Protein AF-A0A7C3PV71-F1 (afdb_monomer)

Solvent-accessible surface area (backbone atoms only — not comparable to full-atom values): 4513 Å² total; per-residue (Å²): 91,78,57,45,73,51,86,95,46,58,75,30,64,57,41,40,72,32,59,58,13,29,37,82,60,64,40,55,41,22,30,23,30,36,41,76,71,42,42,79,80,52,33,33,36,92,83,72,43,78,48,66,63,49,99,85,23,43,23,60,40,90,83,83,63,48,38,35,37,53,54,99,92,40,64,45,79,55,130

Foldseek 3Di:
DCEAEDPPEAEEACEAEDHPEYDPHHHAHQFDWYDVPIDTPAGADNVGHGFDADPQQWTADPPPRWIWGADPNHIDTDD

Sequence (79 aa):
ANATIVCGHDIGEYAFIGAGAVVTKTVPAYALVVGNPARQAGWMSEYGHRLNFDAQGLAVCPESKEKYKLENGKVTKAI

Mean predicted aligned error: 2.7 Å

Nearest PDB structures (foldseek):
  3mqg-assembly1_B  TM=9.330E-01  e=1.180E-08  Bordetella petrii DSM 12804
  7ojp-assembly7_U  TM=9.607E-01  e=9.564E-03  Pseudomonas paraeruginosa PA7
  3srt-assembly2_B  TM=9.134E-01  e=5.751E-03  Clostridioides difficile 630
  7ojq-assembly1_B  TM=9.598E-01  e=1.157E-02  Pseudomonas paraeruginosa PA7
  3hsq-assembly1_A  TM=9.646E-01  e=2.051E-02  Leptospira interrogans

Radius of gyration: 12.61 Å; Cα contacts (8 Å, |Δi|>4): 184; chains: 1; bounding box: 28×25×36 Å

Secondary structure (DSSP, 8-state):
---EE-SS--B-TT-EE-TT-EE-S-B-TTEEEETTTTEEEEEE-TTSPEE---TTSEEE-TTT--EEEEETTEEEEE-

pLDDT: mean 96.0, std 3.98, range [68.31, 98.62]

Structure (mmCIF, N/CA/C/O backbone):
data_AF-A0A7C3PV71-F1
#
_entry.id   AF-A0A7C3PV71-F1
#
loop_
_atom_site.group_PDB
_atom_site.id
_atom_site.type_symbol
_atom_site.label_atom_id
_atom_site.label_alt_id
_atom_site.label_comp_id
_atom_site.label_asym_id
_atom_site.label_entity_id
_atom_site.label_seq_id
_atom_site.pdbx_PDB_ins_code
_atom_site.Cartn_x
_atom_site.Cartn_y
_atom_site.Cartn_z
_atom_site.occupancy
_atom_site.B_iso_or_equiv
_atom_site.auth_seq_id
_atom_site.auth_comp_id
_atom_site.auth_asym_id
_atom_site.auth_atom_id
_atom_site.pdbx_PDB_model_num
ATOM 1 N N . ALA A 1 1 ? 5.596 6.350 -8.958 1.00 93.06 1 ALA A N 1
ATOM 2 C CA . ALA A 1 1 ? 5.903 6.777 -10.344 1.00 93.06 1 ALA A CA 1
ATOM 3 C C . ALA A 1 1 ? 6.754 5.719 -11.043 1.00 93.06 1 ALA A C 1
ATOM 5 O O . ALA A 1 1 ? 7.570 5.096 -10.372 1.00 93.06 1 ALA A O 1
ATOM 6 N N . ASN A 1 2 ? 6.561 5.506 -12.351 1.00 97.25 2 ASN A N 1
ATOM 7 C CA . ASN A 1 2 ? 7.276 4.492 -13.145 1.00 97.25 2 ASN A CA 1
ATOM 8 C C . ASN A 1 2 ? 7.171 3.055 -12.583 1.00 97.25 2 ASN A C 1
ATOM 10 O O . ASN A 1 2 ? 8.158 2.329 -12.521 1.00 97.25 2 ASN A O 1
ATOM 14 N N . ALA A 1 3 ? 5.991 2.671 -12.089 1.00 97.81 3 ALA A N 1
ATOM 15 C CA . ALA A 1 3 ? 5.721 1.284 -11.721 1.00 97.81 3 ALA A CA 1
ATOM 16 C C . ALA A 1 3 ? 5.250 0.509 -12.958 1.00 97.81 3 ALA A C 1
ATOM 18 O O . ALA A 1 3 ? 4.568 1.068 -13.814 1.00 97.81 3 ALA A O 1
ATOM 19 N N . THR A 1 4 ? 5.595 -0.772 -13.034 1.00 98.38 4 THR A N 1
ATOM 20 C CA . THR A 1 4 ? 5.132 -1.687 -14.083 1.00 98.38 4 THR A CA 1
ATOM 21 C C . THR A 1 4 ? 4.256 -2.757 -13.453 1.00 98.38 4 THR A C 1
ATOM 23 O O . THR A 1 4 ? 4.639 -3.350 -12.447 1.00 98.38 4 THR A O 1
ATOM 26 N N . ILE A 1 5 ? 3.090 -3.017 -14.037 1.00 98.25 5 ILE A N 1
ATOM 27 C CA . ILE A 1 5 ? 2.168 -4.057 -13.576 1.00 98.25 5 ILE A CA 1
ATOM 28 C C . ILE A 1 5 ? 2.076 -5.114 -14.671 1.00 98.25 5 ILE A C 1
ATOM 30 O O . ILE A 1 5 ? 1.628 -4.822 -15.778 1.00 98.25 5 ILE A O 1
ATOM 34 N N . VAL A 1 6 ? 2.524 -6.334 -14.368 1.00 98.25 6 VAL A N 1
ATOM 35 C CA . VAL A 1 6 ? 2.299 -7.489 -15.243 1.00 98.25 6 VAL A CA 1
ATOM 36 C C . VAL A 1 6 ? 0.801 -7.798 -15.250 1.00 98.25 6 VAL A C 1
ATOM 38 O O . VAL A 1 6 ? 0.159 -7.793 -14.200 1.00 98.25 6 VAL A O 1
ATOM 41 N N . CYS A 1 7 ? 0.233 -8.022 -16.437 1.00 97.06 7 CYS A N 1
ATOM 42 C CA . CYS A 1 7 ? -1.198 -8.260 -16.603 1.00 97.06 7 CYS A CA 1
ATOM 43 C C . CYS A 1 7 ? -1.673 -9.536 -15.880 1.00 97.06 7 CYS A C 1
ATOM 45 O O . CYS A 1 7 ? -0.904 -10.469 -15.666 1.00 97.06 7 CYS A O 1
ATOM 47 N N . GLY A 1 8 ? -2.964 -9.578 -15.525 1.00 97.38 8 GLY A N 1
ATOM 48 C CA . GLY A 1 8 ? -3.580 -10.726 -14.842 1.00 97.38 8 GLY A CA 1
ATOM 49 C C . GLY A 1 8 ? -3.509 -10.687 -13.310 1.00 97.38 8 GLY A C 1
ATOM 50 O O . GLY A 1 8 ? -3.722 -11.711 -12.663 1.00 97.38 8 GLY A O 1
ATOM 51 N N . HIS A 1 9 ? -3.200 -9.529 -12.722 1.00 97.19 9 HIS A N 1
ATOM 52 C CA . HIS A 1 9 ? -3.133 -9.332 -11.275 1.00 97.19 9 HIS A CA 1
ATOM 53 C C . HIS A 1 9 ? -4.008 -8.161 -10.840 1.00 97.19 9 HIS A C 1
ATOM 55 O O . HIS A 1 9 ? -3.876 -7.060 -11.375 1.00 97.19 9 HIS A O 1
ATOM 61 N N . ASP A 1 10 ? -4.852 -8.392 -9.837 1.00 97.88 10 ASP A N 1
ATOM 62 C CA . ASP A 1 10 ? -5.692 -7.339 -9.274 1.00 97.88 10 ASP A CA 1
ATOM 63 C C . ASP A 1 10 ? -4.880 -6.436 -8.341 1.00 97.88 10 ASP A C 1
ATOM 65 O O . ASP A 1 10 ? -3.966 -6.884 -7.638 1.00 97.88 10 ASP A O 1
ATOM 69 N N . ILE A 1 11 ? -5.244 -5.156 -8.315 1.00 98.19 11 ILE A N 1
ATOM 70 C CA . ILE A 1 11 ? -4.729 -4.179 -7.359 1.00 98.19 11 ILE A CA 1
ATOM 71 C C . ILE A 1 11 ? -5.883 -3.793 -6.442 1.00 98.19 11 ILE A C 1
ATOM 73 O O . ILE A 1 11 ? -6.873 -3.222 -6.891 1.00 98.19 11 ILE A O 1
ATOM 77 N N . GLY A 1 12 ? -5.765 -4.145 -5.165 1.00 97.81 12 GLY A N 1
ATOM 78 C CA . GLY A 1 12 ? -6.779 -3.853 -4.165 1.00 97.81 12 GLY A CA 1
ATOM 79 C C . GLY A 1 12 ? -6.910 -2.360 -3.871 1.00 97.81 12 GLY A C 1
ATOM 80 O O . GLY A 1 12 ? -6.001 -1.564 -4.118 1.00 97.81 12 GLY A O 1
ATOM 81 N N . GLU A 1 13 ? -8.053 -1.991 -3.302 1.00 97.75 13 GLU A N 1
ATOM 82 C CA . GLU A 1 13 ? -8.374 -0.610 -2.944 1.00 97.75 13 GLU A CA 1
ATOM 83 C C . GLU A 1 13 ? -7.311 -0.012 -2.021 1.00 97.75 13 GLU A C 1
ATOM 85 O O . GLU A 1 13 ? -6.818 -0.673 -1.106 1.00 97.75 13 GLU A O 1
ATOM 90 N N . TYR A 1 14 ? -6.932 1.240 -2.282 1.00 97.38 14 TYR A N 1
ATOM 91 C CA . TYR A 1 14 ? -5.925 1.972 -1.504 1.00 97.38 14 TYR A CA 1
ATOM 92 C C . TYR A 1 14 ? -4.545 1.291 -1.407 1.00 97.38 14 TYR A C 1
ATOM 94 O O . TYR A 1 14 ? -3.720 1.676 -0.577 1.00 97.38 14 TYR A O 1
ATOM 102 N N . ALA A 1 15 ? -4.254 0.293 -2.249 1.00 98.00 15 ALA A N 1
ATOM 103 C CA . ALA A 1 15 ? -2.913 -0.264 -2.352 1.00 98.00 15 ALA A CA 1
ATOM 104 C C . ALA A 1 15 ? -1.917 0.811 -2.810 1.00 98.00 15 ALA A C 1
ATOM 106 O O . ALA A 1 15 ? -2.189 1.617 -3.701 1.00 98.00 15 ALA A O 1
ATOM 107 N N . PHE A 1 16 ? -0.726 0.794 -2.220 1.00 98.31 16 PHE A N 1
ATOM 108 C CA . PHE A 1 16 ? 0.320 1.765 -2.492 1.00 98.31 16 PHE A CA 1
ATOM 109 C C . PHE A 1 16 ? 1.488 1.089 -3.213 1.00 98.31 16 PHE A C 1
ATOM 111 O O . PHE A 1 16 ? 2.268 0.338 -2.621 1.00 98.31 16 PHE A O 1
ATOM 118 N N . ILE A 1 17 ? 1.621 1.365 -4.512 1.00 98.44 17 ILE A N 1
ATOM 119 C CA . ILE A 1 17 ? 2.709 0.839 -5.342 1.00 98.44 17 ILE A CA 1
ATOM 120 C C . ILE A 1 17 ? 3.876 1.831 -5.334 1.00 98.44 17 ILE A C 1
ATOM 122 O O . ILE A 1 17 ? 3.775 2.947 -5.850 1.00 98.44 17 ILE A O 1
ATOM 126 N N . GLY A 1 18 ? 5.002 1.417 -4.755 1.00 98.19 18 GLY A N 1
ATOM 127 C CA . GLY A 1 18 ? 6.223 2.211 -4.714 1.00 98.19 18 GLY A CA 1
ATOM 128 C C . GLY A 1 18 ? 6.741 2.581 -6.104 1.00 98.19 18 GLY A C 1
ATOM 129 O O . GLY A 1 18 ? 6.495 1.899 -7.101 1.00 98.19 18 GLY A O 1
ATOM 130 N N . ALA A 1 19 ? 7.491 3.679 -6.180 1.00 98.25 19 ALA A N 1
ATOM 131 C CA . ALA A 1 19 ? 8.119 4.085 -7.430 1.00 98.25 19 ALA A CA 1
ATOM 132 C C . ALA A 1 19 ? 9.095 3.012 -7.945 1.00 98.25 19 ALA A C 1
ATOM 134 O O . ALA A 1 19 ? 9.815 2.399 -7.158 1.00 98.25 19 ALA A O 1
ATOM 135 N N . GLY A 1 20 ? 9.100 2.772 -9.260 1.00 97.75 20 GLY A N 1
ATOM 136 C CA . GLY A 1 20 ? 9.959 1.759 -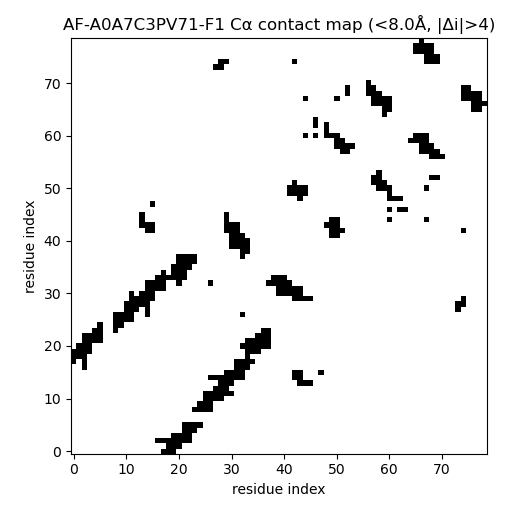9.884 1.00 97.75 20 GLY A CA 1
ATOM 137 C C . GLY A 1 20 ? 9.580 0.302 -9.588 1.00 97.75 20 GLY A C 1
ATOM 138 O O . GLY A 1 20 ? 10.326 -0.598 -9.971 1.00 97.75 20 GLY A O 1
ATOM 139 N N . ALA A 1 21 ? 8.469 0.038 -8.889 1.00 98.62 21 ALA A N 1
ATOM 140 C CA . ALA A 1 21 ? 8.089 -1.327 -8.546 1.00 98.62 21 ALA A CA 1
ATOM 141 C C . ALA A 1 21 ? 7.598 -2.117 -9.772 1.00 98.62 21 ALA A C 1
ATOM 143 O O . ALA A 1 21 ? 6.909 -1.567 -10.632 1.00 98.62 21 ALA A O 1
ATOM 144 N N . VAL A 1 22 ? 7.905 -3.417 -9.821 1.00 98.56 22 VAL A N 1
ATOM 145 C CA . VAL A 1 22 ? 7.415 -4.337 -10.865 1.00 98.56 22 VAL A CA 1
ATOM 146 C C . VAL A 1 22 ? 6.487 -5.371 -10.239 1.00 98.56 22 VAL A C 1
ATOM 148 O O . VAL A 1 22 ? 6.926 -6.340 -9.613 1.00 98.56 22 VAL A O 1
ATOM 151 N N . VAL A 1 23 ? 5.185 -5.145 -10.374 1.00 98.56 23 VAL A N 1
ATOM 152 C CA . VAL A 1 23 ? 4.134 -5.981 -9.795 1.00 98.56 23 VAL A CA 1
ATOM 153 C C . VAL A 1 23 ? 3.945 -7.231 -10.648 1.00 98.56 23 VAL A C 1
ATOM 155 O O . VAL A 1 23 ? 3.654 -7.148 -11.836 1.00 98.56 23 VAL A O 1
ATOM 158 N N . THR A 1 24 ? 4.120 -8.390 -10.017 1.00 98.31 24 THR A N 1
ATOM 159 C CA . THR A 1 24 ? 4.068 -9.731 -10.639 1.00 98.31 24 THR A CA 1
ATOM 160 C C . THR A 1 24 ? 3.071 -10.662 -9.941 1.00 98.31 24 THR A C 1
ATOM 162 O O . THR A 1 24 ? 3.099 -11.870 -10.160 1.00 98.31 24 THR A O 1
ATOM 165 N N . LYS A 1 25 ? 2.257 -10.123 -9.020 1.00 97.88 25 LYS A N 1
ATOM 166 C CA . LYS A 1 25 ? 1.243 -10.837 -8.230 1.00 97.88 25 LYS A CA 1
ATOM 167 C C . LYS A 1 25 ? 0.133 -9.870 -7.824 1.00 97.88 25 LYS A C 1
ATOM 169 O O . LYS A 1 25 ? 0.392 -8.672 -7.724 1.00 97.88 25 LYS A O 1
ATOM 174 N N . THR A 1 26 ? -1.052 -10.401 -7.524 1.00 98.31 26 THR A N 1
ATOM 175 C CA . THR A 1 2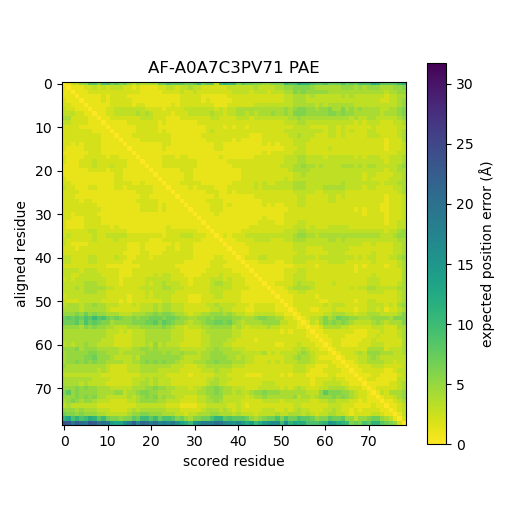6 ? -2.165 -9.639 -6.936 1.00 98.31 26 THR A CA 1
ATOM 176 C C . THR A 1 26 ? -1.719 -8.901 -5.674 1.00 98.31 26 THR A C 1
ATOM 178 O O . THR A 1 26 ? -1.044 -9.477 -4.816 1.00 98.31 26 THR A O 1
ATOM 181 N N . VAL A 1 27 ? -2.101 -7.628 -5.565 1.00 98.25 27 VAL A N 1
ATOM 182 C CA . VAL A 1 27 ? -1.770 -6.750 -4.438 1.00 98.25 27 VAL A CA 1
ATOM 183 C C . VAL A 1 27 ? -3.020 -6.566 -3.572 1.00 98.25 27 VAL A C 1
ATOM 185 O O . VAL A 1 27 ? -4.022 -6.070 -4.082 1.00 98.25 27 VAL A O 1
ATOM 188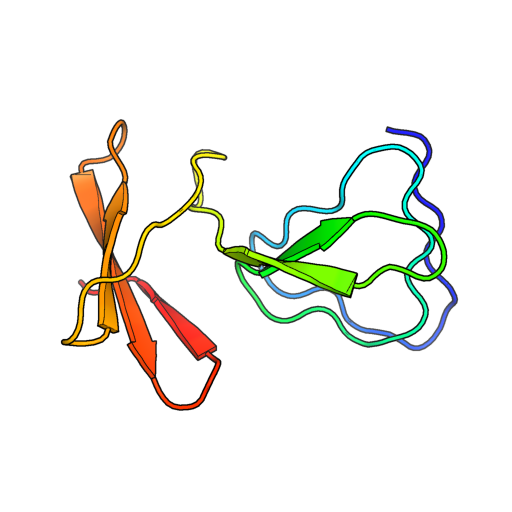 N N . PRO A 1 28 ? -3.005 -6.950 -2.282 1.00 98.06 28 PRO A N 1
ATOM 189 C CA . PRO A 1 28 ? -4.151 -6.761 -1.393 1.00 98.06 28 PRO A CA 1
ATOM 190 C C . PRO A 1 28 ? -4.509 -5.284 -1.188 1.00 98.06 28 PRO A C 1
ATOM 192 O O . PRO A 1 28 ? -3.654 -4.406 -1.314 1.00 98.06 28 PRO A O 1
ATOM 195 N N . ALA A 1 29 ? -5.760 -5.021 -0.801 1.00 98.06 29 ALA A N 1
ATOM 196 C CA . ALA A 1 29 ? -6.192 -3.685 -0.396 1.00 98.06 29 ALA A CA 1
ATOM 197 C C . ALA A 1 29 ? -5.298 -3.142 0.726 1.00 98.06 29 ALA A C 1
ATOM 199 O O . ALA A 1 29 ? -4.867 -3.905 1.592 1.00 98.06 29 ALA A O 1
ATOM 200 N N . TYR A 1 30 ? -5.004 -1.843 0.695 1.00 98.00 30 TYR A N 1
ATOM 201 C CA . TYR A 1 30 ? -4.117 -1.144 1.628 1.00 98.00 30 TYR A CA 1
ATOM 202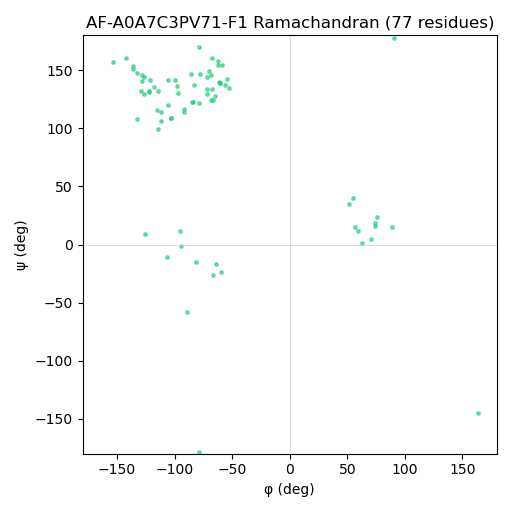 C C . TYR A 1 30 ? -2.653 -1.617 1.626 1.00 98.00 30 TYR A C 1
ATOM 204 O O . TYR A 1 30 ? -1.854 -1.112 2.412 1.00 98.00 30 TYR A O 1
ATOM 212 N N . ALA A 1 31 ? -2.245 -2.588 0.803 1.00 98.25 31 ALA A N 1
ATOM 213 C CA . ALA A 1 31 ? -0.877 -3.098 0.842 1.00 98.25 31 ALA A CA 1
ATOM 214 C C . ALA A 1 31 ? 0.120 -2.078 0.276 1.00 98.25 31 ALA A C 1
ATOM 216 O O . ALA A 1 31 ? -0.067 -1.543 -0.814 1.00 98.25 31 ALA A O 1
ATOM 217 N N . LEU A 1 32 ? 1.229 -1.866 0.987 1.00 98.31 32 LEU A N 1
ATOM 218 C CA . LEU A 1 32 ? 2.391 -1.138 0.483 1.00 98.31 32 LEU A CA 1
ATOM 219 C C . LEU A 1 32 ? 3.364 -2.139 -0.142 1.00 98.31 32 LEU A C 1
ATOM 221 O O . LEU A 1 32 ? 3.921 -2.978 0.572 1.00 98.31 32 LEU A O 1
ATOM 225 N N . VAL A 1 33 ? 3.609 -2.037 -1.450 1.00 98.50 33 VAL A N 1
ATOM 226 C CA . VAL A 1 33 ? 4.556 -2.906 -2.171 1.00 98.50 33 VAL A CA 1
ATOM 227 C C . VAL A 1 33 ? 5.655 -2.095 -2.852 1.00 98.50 33 VAL A C 1
ATOM 229 O O . VAL A 1 33 ? 5.405 -1.018 -3.388 1.00 98.50 33 VAL A O 1
ATOM 232 N N . VAL A 1 34 ? 6.885 -2.610 -2.844 1.00 98.44 34 VAL A N 1
ATOM 233 C CA . VAL A 1 34 ? 8.066 -1.944 -3.425 1.00 98.44 34 VAL A CA 1
ATOM 234 C C . VAL A 1 34 ? 9.004 -2.953 -4.095 1.00 98.44 34 VAL A C 1
ATOM 236 O O . VAL A 1 34 ? 8.971 -4.141 -3.775 1.00 98.44 34 VAL A O 1
ATOM 239 N N . GLY A 1 35 ? 9.871 -2.472 -4.991 1.00 98.00 35 GLY A N 1
ATOM 240 C CA . GLY A 1 35 ? 10.959 -3.254 -5.589 1.00 98.00 35 GLY A CA 1
ATOM 241 C C . GLY A 1 35 ? 10.609 -3.990 -6.887 1.00 98.00 35 GLY A C 1
ATOM 242 O O . GLY A 1 35 ? 9.479 -3.955 -7.374 1.00 98.00 35 GLY A O 1
ATOM 243 N N . ASN A 1 36 ? 11.610 -4.660 -7.455 1.00 97.88 36 ASN A N 1
ATOM 244 C CA . ASN A 1 36 ? 11.510 -5.438 -8.687 1.00 97.88 36 ASN A CA 1
ATOM 245 C C . ASN A 1 36 ? 12.171 -6.821 -8.485 1.00 97.88 36 ASN A C 1
ATOM 247 O O . ASN A 1 36 ? 13.397 -6.878 -8.398 1.00 97.88 36 ASN A O 1
ATOM 251 N N . PRO A 1 37 ? 11.400 -7.923 -8.397 1.00 97.31 37 PRO A N 1
ATOM 252 C CA . PRO A 1 37 ? 9.936 -7.969 -8.387 1.00 97.31 37 PRO A CA 1
ATOM 253 C C . PRO A 1 37 ? 9.349 -7.408 -7.081 1.00 97.31 37 PRO A C 1
ATOM 255 O O . PRO A 1 37 ? 9.945 -7.548 -6.013 1.00 97.31 37 PRO A O 1
ATOM 258 N N . ALA A 1 38 ? 8.156 -6.815 -7.153 1.00 98.38 38 ALA A N 1
ATOM 259 C CA . ALA A 1 38 ? 7.516 -6.156 -6.020 1.00 98.38 38 ALA A CA 1
ATOM 260 C C . ALA A 1 38 ? 7.265 -7.128 -4.855 1.00 98.38 38 ALA A C 1
ATOM 262 O O . ALA A 1 38 ? 6.864 -8.284 -5.048 1.00 98.38 38 ALA A O 1
ATOM 263 N N . ARG A 1 39 ? 7.512 -6.657 -3.632 1.00 98.12 39 ARG A N 1
ATOM 264 C CA . ARG A 1 39 ? 7.252 -7.369 -2.374 1.00 98.12 39 ARG A CA 1
ATOM 265 C C . ARG A 1 39 ? 6.532 -6.447 -1.404 1.00 98.12 39 ARG A C 1
ATOM 267 O O . ARG A 1 39 ? 6.753 -5.237 -1.418 1.00 98.12 39 ARG A O 1
ATOM 274 N N . GLN A 1 40 ? 5.674 -7.025 -0.570 1.00 97.75 40 GLN A N 1
ATOM 275 C CA . GLN A 1 40 ? 4.973 -6.267 0.455 1.00 97.75 40 GLN A CA 1
ATOM 276 C C . GLN A 1 40 ? 5.956 -5.791 1.527 1.00 97.75 40 GLN A C 1
ATOM 278 O O . GLN A 1 40 ? 6.675 -6.590 2.119 1.00 97.75 40 GLN A O 1
ATOM 283 N N . ALA A 1 41 ? 5.972 -4.481 1.760 1.00 97.25 41 ALA A N 1
ATOM 284 C CA . ALA A 1 41 ? 6.763 -3.817 2.791 1.00 97.25 41 ALA A CA 1
ATOM 285 C C . ALA A 1 41 ? 5.899 -3.328 3.967 1.00 97.25 41 ALA A C 1
ATOM 287 O O . ALA A 1 41 ? 6.428 -2.922 5.002 1.00 97.25 41 ALA A O 1
ATOM 288 N N . GLY A 1 42 ? 4.572 -3.347 3.832 1.00 97.12 42 GLY A N 1
ATOM 289 C CA . GLY A 1 42 ? 3.656 -3.012 4.915 1.00 97.12 42 GLY A CA 1
ATOM 290 C C . GLY A 1 42 ? 2.253 -2.712 4.414 1.00 97.12 42 GLY A C 1
ATOM 291 O O . GLY A 1 42 ? 1.791 -3.304 3.435 1.00 97.12 42 GLY A O 1
ATOM 292 N N . TRP A 1 43 ? 1.613 -1.764 5.091 1.00 97.88 43 TRP A N 1
ATOM 293 C CA . TRP A 1 43 ? 0.249 -1.327 4.833 1.00 97.88 43 TRP A CA 1
ATOM 294 C C . TRP A 1 43 ? 0.165 0.199 4.866 1.00 97.88 43 TRP A C 1
ATOM 296 O O . TRP A 1 43 ? 0.963 0.853 5.543 1.00 97.88 43 TRP A O 1
ATOM 306 N N . MET A 1 44 ? -0.799 0.752 4.146 1.00 97.69 44 MET A N 1
ATOM 307 C CA . MET A 1 44 ? -1.013 2.180 3.962 1.00 97.69 44 MET A CA 1
ATOM 308 C C . MET A 1 44 ? -2.463 2.533 4.290 1.00 97.69 44 MET A C 1
ATOM 310 O O . MET A 1 44 ? -3.356 1.732 4.043 1.00 97.69 44 MET A O 1
ATOM 314 N N . SER A 1 45 ? -2.702 3.714 4.848 1.00 97.12 45 SER A N 1
ATOM 315 C CA . SER A 1 45 ? -4.046 4.264 5.020 1.00 97.12 45 SER A CA 1
ATOM 316 C C . SER A 1 45 ? -4.573 4.858 3.712 1.00 97.12 45 SER A C 1
ATOM 318 O O . SER A 1 45 ? -3.811 5.094 2.771 1.00 97.12 45 SER A O 1
ATOM 320 N N . GLU A 1 46 ? -5.862 5.201 3.687 1.00 96.44 46 GLU A N 1
ATOM 321 C CA . GLU A 1 46 ? -6.505 5.912 2.563 1.00 96.44 46 GLU A CA 1
ATOM 322 C C . GLU A 1 46 ? -5.857 7.280 2.286 1.00 96.44 46 GLU A C 1
ATOM 324 O O . GLU A 1 46 ? -5.881 7.776 1.164 1.00 96.44 46 GLU A O 1
ATOM 329 N N . TYR A 1 47 ? -5.206 7.847 3.304 1.00 95.75 47 TYR A N 1
ATOM 330 C CA . TYR A 1 47 ? -4.521 9.139 3.281 1.00 95.75 47 TYR A CA 1
ATOM 331 C C . TYR A 1 47 ? -3.014 9.012 2.990 1.00 95.75 47 TYR A C 1
ATOM 333 O O . TYR A 1 47 ? -2.252 9.950 3.199 1.00 95.75 47 TYR A O 1
ATOM 341 N N . GLY A 1 48 ? -2.538 7.839 2.557 1.00 95.06 48 GLY A N 1
ATOM 342 C CA . GLY A 1 48 ? -1.136 7.647 2.170 1.00 95.06 48 GLY A CA 1
ATOM 343 C C . GLY A 1 48 ? -0.145 7.590 3.339 1.00 95.06 48 GLY A C 1
ATOM 344 O O . GLY A 1 48 ? 1.057 7.747 3.129 1.00 95.06 48 GLY A O 1
ATOM 345 N N . HIS A 1 49 ? -0.620 7.343 4.562 1.00 96.38 49 HIS A N 1
ATOM 346 C CA . HIS A 1 49 ? 0.233 7.173 5.738 1.00 96.38 49 HIS A CA 1
ATOM 347 C C . HIS A 1 49 ? 0.459 5.693 6.044 1.00 96.38 49 HIS A C 1
ATOM 349 O O . HIS A 1 49 ? -0.480 4.898 6.034 1.00 96.38 49 HIS A O 1
ATOM 355 N N . ARG A 1 50 ? 1.699 5.310 6.366 1.00 96.44 50 ARG A N 1
ATOM 356 C CA . ARG A 1 50 ?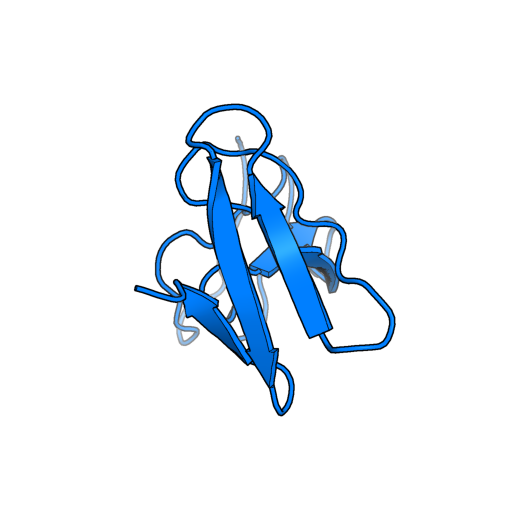 2.017 3.917 6.707 1.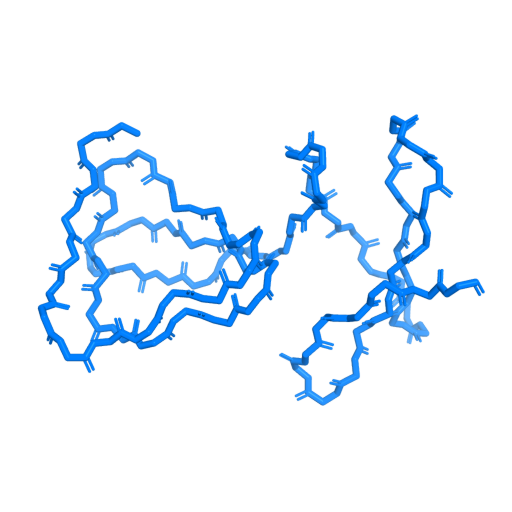00 96.44 50 ARG A CA 1
ATOM 357 C C . ARG A 1 50 ? 1.308 3.513 8.001 1.00 96.44 50 ARG A C 1
ATOM 359 O O . ARG A 1 50 ? 1.444 4.190 9.018 1.00 96.44 50 ARG A O 1
ATOM 366 N N . LEU A 1 51 ? 0.584 2.399 7.959 1.00 96.19 51 LEU A N 1
ATOM 367 C CA . LEU A 1 51 ? -0.101 1.832 9.117 1.00 96.19 51 LEU A CA 1
ATOM 368 C C . LEU A 1 51 ? 0.864 0.947 9.909 1.00 96.19 51 LEU A C 1
ATOM 370 O O . LEU A 1 51 ? 1.419 -0.018 9.378 1.00 96.19 51 LEU A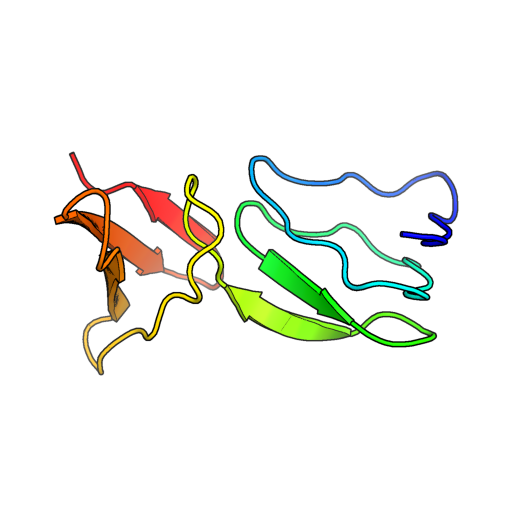 O 1
ATOM 374 N N . ASN A 1 52 ? 1.036 1.275 11.188 1.00 95.56 52 ASN A N 1
ATOM 375 C CA . ASN A 1 52 ? 1.777 0.462 12.146 1.00 95.56 52 ASN A CA 1
ATOM 376 C C . ASN A 1 52 ? 0.763 -0.260 13.033 1.00 95.56 52 ASN A C 1
ATOM 378 O O . ASN A 1 52 ? 0.084 0.384 13.830 1.00 95.56 52 ASN A O 1
ATOM 382 N N . PHE A 1 53 ? 0.645 -1.574 12.852 1.00 94.56 53 PHE A N 1
ATOM 383 C CA . PHE A 1 53 ? -0.263 -2.405 13.636 1.00 94.56 53 PHE A CA 1
ATOM 384 C C . PHE A 1 53 ? 0.370 -2.797 14.972 1.00 94.56 53 PHE A C 1
ATOM 386 O O . PHE A 1 53 ? 1.549 -3.154 15.020 1.00 94.56 53 PHE A O 1
ATOM 393 N N . ASP A 1 54 ? -0.418 -2.730 16.040 1.00 93.75 54 ASP A N 1
ATOM 394 C CA . ASP A 1 54 ? -0.052 -3.229 17.365 1.00 93.75 54 ASP A CA 1
ATOM 395 C C . ASP A 1 54 ? -0.193 -4.763 17.472 1.00 93.75 54 ASP A C 1
ATOM 397 O O . ASP A 1 54 ? -0.537 -5.457 16.511 1.00 93.75 54 ASP A O 1
ATOM 401 N N . ALA A 1 55 ? 0.083 -5.315 18.659 1.00 91.44 55 ALA A N 1
ATOM 402 C CA . ALA A 1 55 ? -0.027 -6.753 18.922 1.00 91.44 55 ALA A CA 1
ATOM 403 C C . ALA A 1 55 ? -1.470 -7.287 18.805 1.00 91.44 55 ALA A C 1
ATOM 405 O O . ALA A 1 55 ? -1.673 -8.494 18.696 1.00 91.44 55 ALA A O 1
ATOM 406 N N . GLN A 1 56 ? -2.465 -6.399 18.829 1.00 89.56 56 GLN A N 1
ATOM 407 C CA . GLN A 1 56 ? -3.886 -6.693 18.683 1.00 89.56 56 GLN A CA 1
ATOM 408 C C . GLN A 1 56 ? -4.354 -6.538 17.226 1.00 89.56 56 GLN A C 1
ATOM 410 O O . GLN A 1 56 ? -5.522 -6.789 16.927 1.00 89.56 56 GLN A O 1
ATOM 415 N N . GLY A 1 57 ? -3.455 -6.153 16.313 1.00 93.56 57 GLY A N 1
ATOM 416 C CA . GLY A 1 57 ? -3.759 -5.948 14.905 1.00 93.56 57 GLY A CA 1
ATOM 417 C C . GLY A 1 57 ? -4.511 -4.648 14.631 1.00 93.56 57 GLY A C 1
ATOM 418 O O . GLY A 1 57 ? -5.196 -4.567 13.618 1.00 93.56 57 GLY A O 1
ATOM 419 N N . LEU A 1 58 ? -4.413 -3.629 15.486 1.00 94.88 58 LEU A N 1
ATOM 420 C CA . LEU A 1 58 ? -5.027 -2.316 15.281 1.00 94.88 58 LEU A CA 1
ATOM 421 C C . LEU A 1 58 ? -3.981 -1.268 14.891 1.00 94.88 58 LEU A C 1
ATOM 423 O O . LEU A 1 58 ? -2.865 -1.252 15.402 1.00 94.88 58 LEU A O 1
ATOM 427 N N . ALA A 1 59 ? -4.350 -0.377 13.976 1.00 95.88 59 ALA A N 1
ATOM 428 C CA . ALA A 1 59 ? -3.553 0.777 13.576 1.00 95.88 59 ALA A CA 1
ATOM 429 C C . ALA A 1 59 ? -4.442 2.018 13.473 1.00 95.88 59 ALA A C 1
ATOM 431 O O . ALA A 1 59 ? -5.629 1.922 13.163 1.00 95.88 59 ALA A O 1
ATOM 432 N N . VAL A 1 60 ? -3.865 3.196 13.704 1.00 95.62 60 VAL A N 1
ATOM 433 C CA . VAL A 1 60 ? -4.564 4.480 13.573 1.00 95.62 60 VAL A CA 1
ATOM 434 C C . VAL A 1 60 ? -3.819 5.347 12.573 1.00 95.62 60 VAL A C 1
ATOM 436 O O . VAL A 1 60 ? -2.597 5.485 12.656 1.00 95.62 60 VAL A O 1
ATOM 439 N N . CYS A 1 61 ? -4.544 5.938 11.625 1.00 95.25 61 CYS A N 1
ATOM 440 C CA . CYS A 1 61 ? -3.955 6.906 10.712 1.00 95.25 61 CYS A CA 1
ATOM 441 C C . CYS A 1 61 ? -3.665 8.223 11.460 1.00 95.25 61 CYS A C 1
ATOM 443 O O . CYS A 1 61 ? -4.568 8.756 12.107 1.00 95.25 61 CYS A O 1
ATOM 445 N N . PRO A 1 62 ? -2.443 8.783 11.371 1.00 93.88 62 PRO A N 1
ATOM 446 C CA . PRO A 1 62 ? -2.087 10.010 12.087 1.00 93.88 62 PRO A CA 1
ATOM 447 C C . PRO A 1 62 ? -2.841 11.252 11.589 1.00 93.88 62 PRO A C 1
ATOM 449 O O . PRO A 1 62 ? -3.040 12.186 12.361 1.00 93.88 62 PRO A O 1
ATOM 452 N N . GLU A 1 63 ? -3.271 11.264 10.326 1.00 94.25 63 GLU A N 1
ATOM 453 C CA . GLU A 1 63 ? -3.963 12.402 9.714 1.00 94.25 63 GLU A CA 1
ATOM 454 C C . GLU A 1 63 ? -5.482 12.316 9.903 1.00 94.25 63 GLU A C 1
ATOM 456 O O . GLU A 1 63 ? -6.083 13.191 10.525 1.00 94.25 63 GLU A O 1
ATOM 461 N N . SER A 1 64 ? -6.110 11.237 9.425 1.00 93.56 64 SER A N 1
ATOM 462 C CA . SER A 1 64 ? -7.571 11.088 9.468 1.00 93.56 64 SER A CA 1
ATOM 463 C C . SER A 1 64 ? -8.112 10.607 10.814 1.00 93.56 64 SER A C 1
ATOM 465 O O . SER A 1 64 ? -9.312 10.697 11.059 1.00 93.56 64 SER A O 1
ATOM 467 N N . LYS A 1 65 ? -7.244 10.087 11.697 1.00 94.06 65 LYS A N 1
ATOM 468 C CA . LYS A 1 65 ? -7.602 9.412 12.962 1.00 94.06 65 LYS A CA 1
ATOM 469 C C . LYS A 1 65 ? -8.487 8.173 12.787 1.00 94.06 65 LYS A C 1
ATOM 471 O O . LYS A 1 65 ? -8.996 7.632 13.769 1.00 94.06 65 LYS A O 1
ATOM 476 N N . GLU A 1 66 ? -8.642 7.698 11.557 1.00 95.12 66 GLU A N 1
ATOM 477 C CA . GLU A 1 66 ? -9.365 6.472 11.250 1.00 95.12 66 GLU A CA 1
ATOM 478 C C . GLU A 1 66 ? -8.609 5.257 11.773 1.00 95.12 66 GLU A C 1
ATOM 480 O O . GLU A 1 66 ? -7.372 5.215 11.778 1.00 95.12 66 GLU A O 1
ATOM 485 N N . LYS A 1 67 ? -9.374 4.255 12.198 1.00 95.44 67 LYS A N 1
ATOM 486 C CA . LYS A 1 67 ? -8.847 3.011 12.741 1.00 95.44 67 LYS A CA 1
ATOM 487 C C . LYS A 1 67 ? -8.875 1.936 11.670 1.00 95.44 67 LYS A C 1
ATOM 489 O O . LYS A 1 67 ? -9.825 1.821 10.904 1.00 95.44 67 LYS A O 1
ATOM 494 N N . TYR A 1 68 ? -7.837 1.123 11.654 1.00 96.56 68 TYR A N 1
ATOM 495 C CA . TYR A 1 68 ? -7.665 0.015 10.734 1.00 96.56 68 TYR A CA 1
ATOM 496 C C . TYR A 1 68 ? -7.385 -1.239 11.545 1.00 96.56 68 TYR A C 1
ATOM 498 O O . TYR A 1 68 ? -6.709 -1.185 12.573 1.00 96.56 68 TYR A O 1
ATOM 506 N N . LYS A 1 69 ? -7.899 -2.367 11.070 1.00 96.56 69 LYS A N 1
ATOM 507 C CA . LYS A 1 69 ? -7.729 -3.675 11.690 1.00 96.56 69 LYS A CA 1
ATOM 508 C C . LYS A 1 69 ? -7.095 -4.634 10.690 1.00 96.56 69 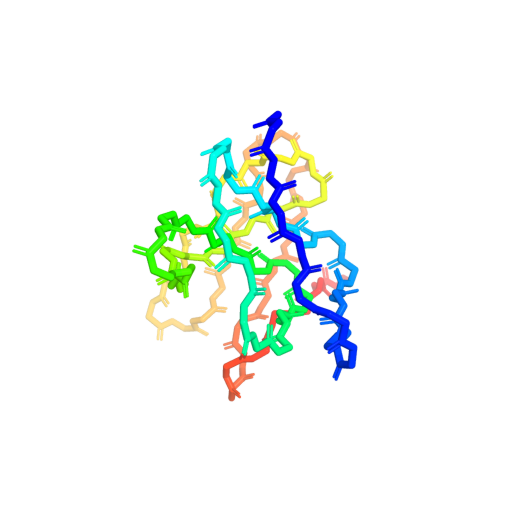LYS A C 1
ATOM 510 O O . LYS A 1 69 ? -7.548 -4.705 9.551 1.00 96.56 69 LYS A O 1
ATOM 515 N N . LEU A 1 70 ? -6.055 -5.340 11.114 1.00 96.00 70 LEU A N 1
ATOM 516 C CA . LEU A 1 70 ? -5.367 -6.382 10.365 1.00 96.00 70 LEU A CA 1
ATOM 517 C C . LEU A 1 70 ? -5.804 -7.748 10.898 1.00 96.00 70 LEU A C 1
ATOM 519 O O . LEU A 1 70 ? -5.401 -8.154 11.985 1.00 96.00 70 LEU A O 1
ATOM 523 N N . GLU A 1 71 ? -6.586 -8.479 10.109 1.00 94.62 71 GLU A N 1
ATOM 524 C CA . GLU A 1 71 ? -7.008 -9.847 10.424 1.00 94.62 71 GLU A CA 1
ATOM 525 C C . GLU A 1 71 ? -6.739 -10.772 9.242 1.00 94.62 71 GLU A C 1
ATOM 527 O O . GLU A 1 71 ? -7.078 -10.461 8.102 1.00 94.62 71 GLU A O 1
ATOM 532 N N . ASN A 1 72 ? -6.120 -11.928 9.503 1.00 91.69 72 ASN A N 1
ATOM 533 C CA . ASN A 1 72 ? -5.818 -12.944 8.485 1.00 91.69 72 ASN A CA 1
ATOM 534 C C . ASN A 1 72 ? -5.089 -12.385 7.243 1.00 91.69 72 ASN A C 1
ATOM 536 O O . ASN A 1 72 ? -5.334 -12.816 6.117 1.00 91.69 72 ASN A O 1
ATOM 540 N N . GLY A 1 73 ? -4.214 -11.391 7.440 1.00 90.19 73 GLY A N 1
ATOM 541 C CA . GLY A 1 73 ? -3.479 -10.741 6.352 1.00 90.19 73 GLY A CA 1
ATOM 542 C C . GLY A 1 73 ? -4.321 -9.798 5.484 1.00 90.19 73 GLY A C 1
ATOM 543 O O . GLY A 1 73 ? -3.885 -9.451 4.390 1.00 90.19 73 GLY A O 1
ATOM 544 N N . LYS A 1 74 ? -5.508 -9.385 5.941 1.00 94.62 74 LYS A N 1
ATOM 545 C CA . LYS A 1 74 ? -6.349 -8.372 5.295 1.00 94.62 74 LYS A CA 1
ATOM 546 C C . LYS A 1 74 ? -6.528 -7.174 6.213 1.00 94.62 74 LYS A C 1
ATOM 548 O O . LYS A 1 74 ? -6.785 -7.337 7.403 1.00 94.62 74 LYS A O 1
ATOM 553 N N . VAL A 1 75 ? -6.407 -5.981 5.640 1.00 96.38 75 VAL A N 1
ATOM 554 C CA . VAL A 1 75 ? -6.679 -4.726 6.340 1.00 96.38 75 VAL A CA 1
ATOM 555 C C . VAL A 1 75 ? -8.092 -4.269 6.019 1.00 96.38 75 VAL A C 1
ATOM 557 O O . VAL A 1 75 ? -8.479 -4.206 4.855 1.00 96.38 75 VAL A O 1
ATOM 560 N N . THR A 1 76 ? -8.847 -3.939 7.060 1.00 95.25 76 THR A N 1
ATOM 561 C CA . THR A 1 76 ? -10.179 -3.337 6.960 1.00 95.25 76 THR A CA 1
ATOM 562 C C . THR A 1 76 ? -10.246 -2.088 7.819 1.00 95.25 76 THR A C 1
ATOM 564 O O . THR A 1 76 ? -9.736 -2.075 8.942 1.00 95.25 76 THR A O 1
ATOM 567 N N . LYS A 1 77 ? -10.916 -1.052 7.322 1.00 93.69 77 LYS A N 1
ATOM 568 C CA . LYS A 1 77 ? -11.257 0.134 8.106 1.00 93.69 77 LYS A CA 1
ATOM 569 C C . LYS A 1 77 ? -12.271 -0.244 9.191 1.00 93.69 77 LYS A C 1
ATOM 571 O O . LYS A 1 77 ? -13.306 -0.835 8.891 1.00 93.69 77 LYS A O 1
ATOM 576 N N . ALA A 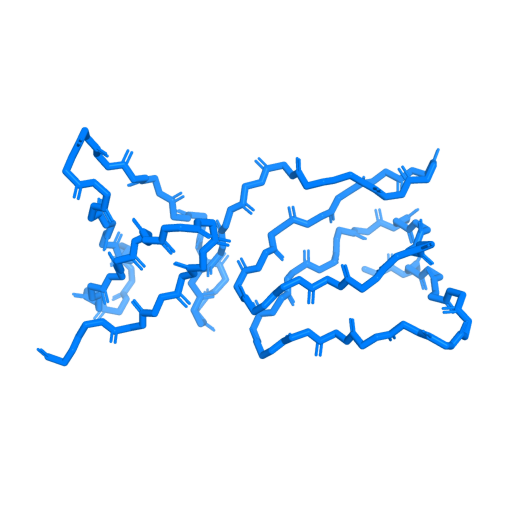1 78 ? -11.952 0.050 10.446 1.00 84.12 78 ALA A N 1
ATOM 577 C CA . ALA A 1 78 ? -12.873 -0.104 11.563 1.00 84.12 78 ALA A CA 1
ATOM 578 C C . ALA A 1 78 ? -13.756 1.150 11.641 1.00 84.12 78 ALA A C 1
ATOM 580 O O . ALA A 1 78 ? -13.228 2.263 11.712 1.00 84.12 78 ALA A O 1
ATOM 581 N N . ILE A 1 79 ? -15.075 0.945 11.571 1.00 68.31 79 ILE A N 1
ATOM 582 C CA . ILE A 1 79 ? -16.108 1.989 11.691 1.00 68.31 79 ILE A CA 1
ATOM 583 C C . ILE A 1 79 ? -16.204 2.447 13.148 1.00 68.31 79 ILE A C 1
ATOM 585 O O . ILE A 1 79 ? -16.173 1.566 14.039 1.00 68.31 79 ILE A O 1
#